Protein AF-A0A7V6MYG6-F1 (afdb_monomer)

Sequence (139 aa):
QRMVTEAEKFAEEDKKKQEKIEVKNKADSLVYQTEKMLSDLKDKIGKDDEEKIKKEVENVKAALESDDVEKIQKATDDLTKVFYDISSKLYQANAQANSDQQGFAGADSNTDQAGSTENKNDEKVVDADYKVVDDDDKN

Structure (mmCIF, N/CA/C/O backbone):
data_AF-A0A7V6MYG6-F1
#
_entry.id   AF-A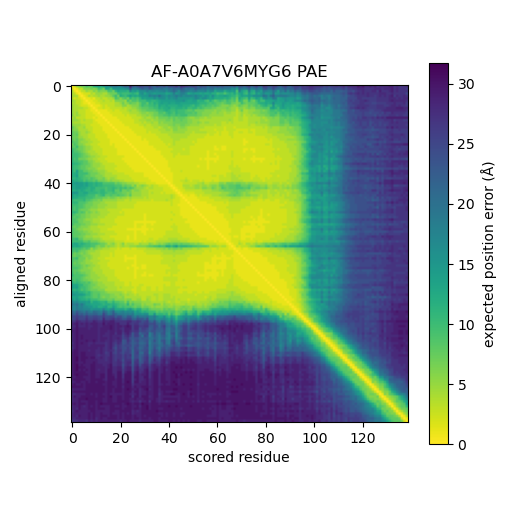0A7V6MYG6-F1
#
loop_
_atom_site.group_PDB
_atom_site.id
_atom_site.type_symbol
_atom_site.label_atom_id
_atom_site.label_alt_id
_atom_site.label_comp_id
_atom_site.label_asym_id
_atom_site.label_entity_id
_atom_site.label_seq_id
_atom_site.pdbx_PDB_ins_code
_atom_site.Cartn_x
_atom_site.Cartn_y
_atom_site.Cartn_z
_atom_site.occupancy
_atom_site.B_iso_or_equiv
_atom_site.auth_seq_id
_atom_site.auth_comp_id
_atom_site.auth_asym_id
_atom_site.auth_atom_id
_atom_site.pdbx_PDB_model_num
ATOM 1 N N . GLN A 1 1 ? -26.276 -4.483 34.103 1.00 65.31 1 GLN A N 1
ATOM 2 C CA . GLN A 1 1 ? -26.529 -4.824 32.685 1.00 65.31 1 GLN A CA 1
ATOM 3 C C . GLN A 1 1 ? -26.332 -3.621 31.765 1.00 65.31 1 GLN A C 1
ATOM 5 O O . GLN A 1 1 ? -25.454 -3.719 30.930 1.00 65.31 1 GLN A O 1
ATOM 10 N N . ARG A 1 2 ? -26.993 -2.464 31.963 1.00 70.19 2 ARG A N 1
ATOM 11 C CA . ARG A 1 2 ? -26.762 -1.259 31.122 1.00 70.19 2 ARG A CA 1
ATOM 12 C C . ARG A 1 2 ? -25.297 -0.788 31.046 1.00 70.19 2 ARG A C 1
ATOM 14 O O . ARG A 1 2 ? -24.791 -0.619 29.950 1.00 70.19 2 ARG A O 1
ATOM 21 N N . MET A 1 3 ? -24.599 -0.703 32.182 1.00 76.75 3 MET A N 1
ATOM 22 C CA . MET A 1 3 ? -23.172 -0.328 32.212 1.00 76.75 3 MET A CA 1
ATOM 23 C C . MET A 1 3 ? -22.243 -1.328 31.501 1.00 76.75 3 MET A C 1
ATOM 25 O O . MET A 1 3 ? -21.190 -0.935 31.020 1.00 76.75 3 MET A O 1
ATOM 29 N N . VAL A 1 4 ? -22.617 -2.613 31.431 1.00 78.94 4 VAL A N 1
ATOM 30 C CA . VAL A 1 4 ? -21.804 -3.647 30.761 1.00 78.94 4 VAL A CA 1
ATOM 31 C C . VAL A 1 4 ? -21.961 -3.523 29.247 1.00 78.94 4 VAL A C 1
ATOM 33 O O . VAL A 1 4 ? -20.968 -3.450 28.541 1.00 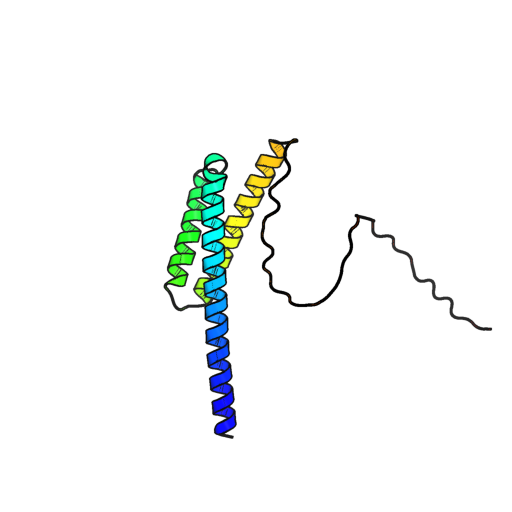78.94 4 VAL A O 1
ATOM 36 N N . THR A 1 5 ? -23.199 -3.376 28.766 1.00 79.56 5 THR A N 1
ATOM 37 C CA . THR A 1 5 ? -23.492 -3.170 27.339 1.00 79.56 5 THR A CA 1
ATOM 38 C C . THR A 1 5 ? -22.914 -1.856 26.806 1.00 79.56 5 THR A C 1
ATOM 40 O O . THR A 1 5 ? -22.446 -1.799 25.673 1.00 79.56 5 THR A O 1
ATOM 43 N N . GLU A 1 6 ? -22.921 -0.791 27.613 1.00 75.94 6 GLU A N 1
ATOM 44 C CA . GLU A 1 6 ? -22.259 0.467 27.254 1.00 75.94 6 GLU A CA 1
ATOM 45 C C . GLU A 1 6 ? -20.739 0.284 27.156 1.00 75.94 6 GLU A C 1
ATOM 47 O O . GLU A 1 6 ? -20.155 0.674 26.149 1.00 75.94 6 GLU A O 1
ATOM 52 N N . ALA A 1 7 ? -20.107 -0.370 28.139 1.00 79.62 7 ALA A N 1
ATOM 53 C CA . ALA A 1 7 ? -18.669 -0.642 28.114 1.00 79.62 7 ALA A CA 1
ATOM 54 C C . ALA A 1 7 ? -18.242 -1.503 26.908 1.00 79.62 7 ALA A C 1
ATOM 56 O O . ALA A 1 7 ? -17.241 -1.192 26.265 1.00 79.62 7 ALA A O 1
ATOM 57 N N . GLU A 1 8 ? -19.012 -2.539 26.563 1.00 82.62 8 GLU A N 1
ATOM 58 C CA . GLU A 1 8 ? -18.769 -3.386 25.385 1.00 82.62 8 GLU A CA 1
ATOM 59 C C . GLU A 1 8 ? -18.854 -2.587 24.078 1.00 82.62 8 GLU A C 1
ATOM 61 O O . GLU A 1 8 ? -17.991 -2.726 23.211 1.00 82.62 8 GLU A O 1
ATOM 66 N N . LYS A 1 9 ? -19.843 -1.693 23.955 1.00 85.12 9 LYS A N 1
ATOM 67 C CA . LYS A 1 9 ? -20.001 -0.836 22.774 1.00 85.12 9 LYS A CA 1
ATOM 68 C C . LYS A 1 9 ? -18.824 0.127 22.599 1.00 85.12 9 LYS A C 1
ATOM 70 O O . LYS A 1 9 ? -18.325 0.271 21.486 1.00 85.12 9 LYS A O 1
ATOM 75 N N . PHE A 1 10 ? -18.364 0.765 23.678 1.00 86.50 10 PHE A N 1
ATOM 76 C CA . PHE A 1 10 ? -17.191 1.645 23.618 1.00 86.50 10 PHE A CA 1
ATOM 77 C C . PHE A 1 10 ? -15.920 0.872 23.247 1.00 86.50 10 PHE A C 1
ATOM 79 O O . PHE A 1 10 ? -15.165 1.326 22.391 1.00 86.50 10 PHE A O 1
ATOM 86 N N . ALA A 1 11 ? -15.724 -0.323 23.814 1.00 89.12 11 ALA A N 1
ATOM 87 C CA . ALA A 1 11 ? -14.591 -1.178 23.467 1.00 89.12 11 ALA A CA 1
ATOM 88 C C . ALA A 1 11 ? -14.596 -1.579 21.979 1.00 89.12 11 ALA A C 1
ATOM 90 O O . ALA A 1 11 ? -13.548 -1.581 21.332 1.00 89.12 11 ALA A O 1
ATOM 91 N N . GLU A 1 12 ? -15.765 -1.889 21.412 1.00 88.62 12 GLU A N 1
ATOM 92 C CA . GLU A 1 12 ? -15.890 -2.231 19.992 1.00 88.62 12 GLU A CA 1
ATOM 93 C C . GLU A 1 12 ? -15.656 -1.018 19.074 1.00 88.62 12 GLU A C 1
ATOM 95 O O . GLU A 1 12 ? -14.986 -1.138 18.046 1.00 88.62 12 GLU A O 1
ATOM 100 N N . GLU A 1 13 ? -16.170 0.160 19.438 1.00 87.81 13 GLU A N 1
ATOM 101 C CA . GLU A 1 13 ? -15.932 1.401 18.693 1.00 87.81 13 GLU A CA 1
ATOM 102 C C . GLU A 1 13 ? -14.451 1.794 18.685 1.00 87.81 13 GLU A C 1
ATOM 104 O O . GLU A 1 13 ? -13.927 2.194 17.643 1.00 87.81 13 GLU A O 1
ATOM 109 N N . ASP A 1 14 ? -13.759 1.657 19.815 1.00 90.75 14 ASP A N 1
ATOM 110 C CA . ASP A 1 14 ? -12.337 1.984 19.907 1.00 90.75 14 ASP A CA 1
ATOM 111 C C . ASP A 1 14 ? -11.473 0.979 19.144 1.00 90.75 14 ASP A C 1
ATOM 113 O O . ASP A 1 14 ? -10.567 1.390 18.417 1.00 90.75 14 ASP A O 1
ATOM 117 N N . LYS A 1 15 ? -11.821 -0.314 19.184 1.00 89.06 15 LYS A N 1
ATOM 118 C CA . LYS A 1 15 ? -11.165 -1.332 18.354 1.00 89.06 15 LYS A CA 1
ATOM 119 C C . LYS A 1 15 ? -11.297 -1.018 16.860 1.00 89.06 15 LYS A C 1
ATOM 121 O O . LYS A 1 15 ? -10.309 -1.077 16.136 1.00 89.06 15 LYS A O 1
ATOM 126 N N . LYS A 1 16 ? -12.489 -0.618 16.402 1.00 88.88 16 LYS A N 1
ATOM 127 C CA . LYS A 1 16 ? -12.721 -0.230 14.997 1.00 88.88 16 LYS A CA 1
ATOM 128 C C . LYS A 1 16 ? -11.915 1.005 14.592 1.00 88.88 16 LYS A C 1
ATOM 130 O O . LYS A 1 16 ? -11.402 1.067 13.476 1.00 88.88 16 LYS A O 1
ATOM 135 N N . LYS A 1 17 ? -11.790 2.000 15.479 1.00 90.44 17 LYS A N 1
ATOM 136 C CA . LYS A 1 17 ? -10.945 3.181 15.224 1.00 90.44 17 LYS A CA 1
ATOM 137 C C . LYS A 1 17 ? -9.473 2.797 15.126 1.00 90.44 17 LYS A C 1
ATOM 139 O O . LYS A 1 17 ? -8.796 3.289 14.229 1.00 90.44 17 LYS A O 1
ATOM 144 N N . GLN A 1 18 ? -8.999 1.937 16.025 1.00 92.38 18 GLN A N 1
ATOM 145 C CA . GLN A 1 18 ? -7.624 1.452 16.014 1.00 92.38 18 GLN A CA 1
ATOM 146 C C . GLN A 1 18 ? -7.314 0.717 14.707 1.00 92.38 18 GLN A C 1
ATOM 148 O O . GLN A 1 18 ? -6.382 1.102 14.008 1.00 92.38 18 GLN A O 1
ATOM 153 N N . GLU A 1 19 ? -8.143 -0.257 14.329 1.00 91.19 19 GLU A N 1
ATOM 154 C CA . GLU A 1 19 ? -7.981 -1.028 13.091 1.00 91.19 19 GLU A CA 1
ATOM 155 C C . GLU A 1 19 ? -7.952 -0.118 11.857 1.00 91.19 19 GLU A C 1
ATOM 157 O O . GLU A 1 19 ? -7.078 -0.232 11.001 1.00 91.19 19 GLU A O 1
ATOM 162 N N . LYS A 1 20 ? -8.848 0.872 11.800 1.00 91.44 20 LYS A N 1
ATOM 163 C CA . LYS A 1 20 ? -8.854 1.867 10.724 1.00 91.44 20 LYS A CA 1
ATOM 164 C C . LYS A 1 20 ? -7.540 2.650 10.646 1.00 91.44 20 LYS A C 1
ATOM 166 O O . LYS A 1 20 ? -7.046 2.887 9.547 1.00 91.44 20 LYS A O 1
ATOM 171 N N . ILE A 1 21 ? -6.995 3.087 11.781 1.00 93.94 21 ILE A N 1
ATOM 172 C CA . ILE A 1 21 ? -5.730 3.834 11.824 1.00 93.94 21 ILE A CA 1
ATOM 173 C C . ILE A 1 21 ? -4.568 2.943 11.378 1.00 93.94 21 ILE A C 1
ATOM 175 O O . ILE A 1 21 ? -3.753 3.377 10.569 1.00 93.94 21 ILE A O 1
ATOM 179 N N . GLU A 1 22 ? -4.510 1.699 11.852 1.00 92.94 22 GLU A N 1
ATOM 180 C CA . GLU A 1 22 ? -3.478 0.732 11.463 1.00 92.94 22 GLU A CA 1
ATOM 181 C C . GLU A 1 22 ? -3.497 0.464 9.954 1.00 92.94 22 GLU A C 1
ATOM 183 O O . GLU A 1 22 ? -2.455 0.527 9.298 1.00 92.94 22 GLU A O 1
ATOM 188 N N . VAL A 1 23 ? -4.686 0.256 9.379 1.00 95.06 23 VAL A N 1
ATOM 189 C CA . VAL A 1 23 ? -4.857 0.047 7.935 1.00 95.06 23 VAL A CA 1
ATOM 190 C C . VAL A 1 23 ? -4.429 1.281 7.135 1.00 95.06 23 VAL A C 1
ATOM 192 O O . VAL A 1 23 ? -3.708 1.136 6.147 1.00 95.06 23 VAL A O 1
ATOM 195 N N . LYS A 1 24 ? -4.795 2.496 7.574 1.00 95.00 24 LYS A N 1
ATOM 196 C CA . LYS A 1 24 ? -4.351 3.743 6.924 1.00 95.00 24 LYS A CA 1
ATOM 197 C C . LYS A 1 24 ? -2.829 3.907 6.981 1.00 95.00 24 LYS A C 1
ATOM 199 O O . LYS A 1 24 ? -2.204 4.109 5.946 1.00 95.00 24 LYS A O 1
ATOM 204 N N . ASN A 1 25 ? -2.220 3.714 8.151 1.00 94.88 25 ASN A N 1
ATOM 205 C CA . ASN A 1 25 ? -0.770 3.837 8.327 1.00 94.88 25 ASN A CA 1
ATOM 206 C C . ASN A 1 25 ? 0.008 2.826 7.472 1.00 94.88 25 ASN A C 1
ATOM 208 O O . ASN A 1 25 ? 1.054 3.159 6.908 1.00 94.88 25 ASN A O 1
ATOM 212 N N . LYS A 1 26 ? -0.495 1.591 7.361 1.00 93.50 26 LYS A N 1
ATOM 213 C CA . LYS A 1 26 ? 0.106 0.555 6.513 1.00 93.50 26 LYS A CA 1
ATOM 214 C C . LYS A 1 26 ? 0.041 0.936 5.034 1.00 93.50 26 LYS A C 1
ATOM 216 O O . LYS A 1 26 ? 1.041 0.807 4.330 1.00 93.50 26 LYS A O 1
ATOM 221 N N . ALA A 1 27 ? -1.113 1.415 4.578 1.00 94.50 27 ALA A N 1
ATOM 222 C CA . ALA A 1 27 ? -1.315 1.871 3.208 1.00 94.50 27 ALA A CA 1
ATOM 223 C C . ALA A 1 27 ? -0.399 3.059 2.856 1.00 94.50 27 ALA A C 1
ATOM 225 O O . ALA A 1 27 ? 0.305 3.000 1.849 1.00 94.50 27 ALA A O 1
ATOM 226 N N . ASP A 1 28 ? -0.328 4.080 3.716 1.00 95.19 28 ASP A N 1
ATOM 227 C CA . ASP A 1 28 ? 0.572 5.231 3.546 1.00 95.19 28 ASP A CA 1
ATOM 228 C C . ASP A 1 28 ? 2.046 4.806 3.486 1.00 95.19 28 ASP A C 1
ATOM 230 O O . ASP A 1 28 ? 2.803 5.238 2.611 1.00 95.19 28 ASP A O 1
ATOM 234 N N . SER A 1 29 ? 2.455 3.908 4.386 1.00 95.31 29 SER A N 1
ATOM 235 C CA . SER A 1 29 ? 3.822 3.380 4.416 1.00 95.31 29 SER A CA 1
ATOM 236 C C . SER A 1 29 ? 4.172 2.644 3.120 1.00 95.31 29 SER A C 1
ATOM 238 O O . SER A 1 29 ? 5.257 2.845 2.570 1.00 95.31 29 SER A O 1
ATOM 240 N N . LEU A 1 30 ? 3.250 1.826 2.599 1.00 92.38 30 LEU A N 1
ATOM 241 C CA . LEU A 1 30 ? 3.447 1.102 1.344 1.00 92.38 30 LEU A CA 1
ATOM 242 C C . LEU A 1 30 ? 3.535 2.051 0.142 1.00 92.38 30 LEU A C 1
ATOM 244 O O . LEU A 1 30 ? 4.393 1.856 -0.723 1.00 92.38 30 LEU A O 1
ATOM 248 N N . VAL A 1 31 ? 2.689 3.084 0.093 1.00 95.56 31 VAL A N 1
ATOM 249 C CA . VAL A 1 31 ? 2.744 4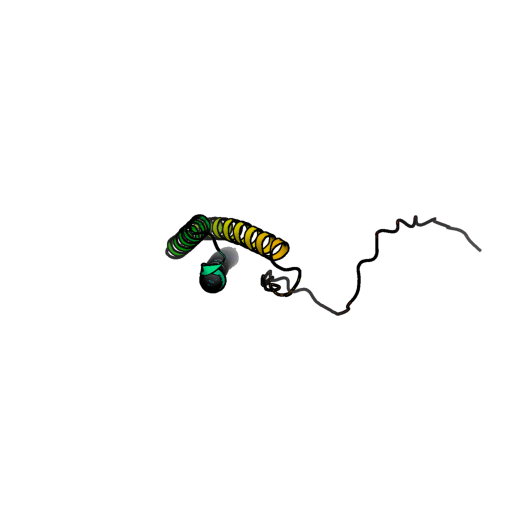.126 -0.944 1.00 95.56 31 VAL A CA 1
ATOM 250 C C . VAL A 1 31 ? 4.120 4.783 -0.956 1.00 95.56 31 VAL A C 1
ATOM 252 O O . VAL A 1 31 ? 4.776 4.795 -1.996 1.00 95.56 31 VAL A O 1
ATOM 255 N N . TYR A 1 32 ? 4.602 5.236 0.203 1.00 95.19 32 TYR A N 1
ATOM 256 C CA . TYR A 1 32 ? 5.912 5.877 0.316 1.00 95.19 32 TYR A CA 1
ATOM 257 C C . TYR A 1 32 ? 7.060 4.963 -0.140 1.00 95.19 32 TYR A C 1
ATOM 259 O O . TYR A 1 32 ? 7.909 5.371 -0.937 1.00 95.19 32 TYR A O 1
ATOM 267 N N . GLN A 1 33 ? 7.087 3.711 0.329 1.00 90.69 33 GLN A N 1
ATOM 268 C CA . GLN A 1 33 ? 8.115 2.741 -0.066 1.00 90.69 33 GLN A CA 1
ATOM 269 C C . GLN A 1 33 ? 8.102 2.484 -1.576 1.00 90.69 33 GLN A C 1
ATOM 271 O O . GLN A 1 33 ? 9.156 2.403 -2.211 1.00 90.69 33 GLN A O 1
ATOM 276 N N . THR A 1 34 ? 6.908 2.403 -2.160 1.00 90.25 34 THR A N 1
ATOM 277 C CA . THR A 1 34 ? 6.732 2.149 -3.588 1.00 90.25 34 THR A CA 1
ATOM 278 C C . THR A 1 34 ? 7.170 3.340 -4.440 1.00 90.25 34 THR A C 1
ATOM 280 O O . THR A 1 34 ? 7.887 3.160 -5.425 1.00 90.25 34 THR A O 1
ATOM 283 N N . GLU A 1 35 ? 6.804 4.564 -4.054 1.00 92.81 35 GLU A N 1
ATOM 284 C CA . GLU A 1 35 ? 7.255 5.788 -4.728 1.00 92.81 35 GLU A CA 1
ATOM 285 C C . GLU A 1 35 ? 8.777 5.940 -4.657 1.00 92.81 35 GLU A C 1
ATOM 287 O O . GLU A 1 35 ? 9.421 6.277 -5.654 1.00 92.81 35 GLU A O 1
ATOM 292 N N . LYS A 1 36 ? 9.369 5.619 -3.501 1.00 91.69 36 LYS A N 1
ATOM 293 C CA . LYS A 1 36 ? 10.821 5.604 -3.332 1.00 91.69 36 LYS A CA 1
ATOM 294 C C . LYS A 1 36 ? 11.481 4.582 -4.259 1.00 91.69 36 LYS A C 1
ATOM 296 O O . LYS A 1 36 ? 12.422 4.934 -4.964 1.00 91.69 36 LYS A O 1
ATOM 301 N N . MET A 1 37 ? 10.971 3.350 -4.311 1.00 88.06 37 MET A N 1
ATOM 302 C CA . MET A 1 37 ? 11.478 2.319 -5.224 1.00 88.06 37 MET A CA 1
ATOM 303 C C . MET A 1 37 ? 11.400 2.774 -6.687 1.00 88.06 37 MET A C 1
ATOM 305 O O . MET A 1 37 ? 12.372 2.614 -7.423 1.00 88.06 37 MET A O 1
ATOM 309 N N . LEU A 1 38 ? 10.273 3.358 -7.110 1.00 89.12 38 LEU A N 1
ATOM 310 C CA . LEU A 1 38 ? 10.121 3.890 -8.465 1.00 89.12 38 LEU A CA 1
ATOM 311 C C . LEU A 1 38 ? 11.153 4.975 -8.769 1.00 89.12 38 LEU A C 1
ATOM 313 O O . LEU A 1 38 ? 11.733 4.969 -9.849 1.00 89.12 38 LEU A O 1
ATOM 317 N N . SER A 1 39 ? 11.407 5.883 -7.826 1.00 89.94 39 SER A N 1
ATOM 318 C CA . SER A 1 39 ? 12.434 6.916 -7.983 1.00 89.94 39 SER A CA 1
ATOM 319 C C . SER A 1 39 ? 13.840 6.316 -8.097 1.00 89.94 39 SER A C 1
ATOM 321 O O . SER A 1 39 ? 14.608 6.722 -8.971 1.00 89.94 39 SER A O 1
ATOM 323 N N . ASP A 1 40 ? 14.166 5.344 -7.241 1.00 88.25 40 ASP A N 1
ATOM 324 C CA . ASP A 1 40 ? 15.489 4.713 -7.171 1.00 88.25 40 ASP A CA 1
ATOM 325 C C . ASP A 1 40 ? 15.769 3.816 -8.395 1.00 88.25 40 ASP A C 1
ATOM 327 O O . ASP A 1 40 ? 16.919 3.669 -8.814 1.00 88.25 40 ASP A O 1
ATOM 331 N N . LEU A 1 41 ? 14.727 3.223 -8.992 1.00 85.94 41 LEU A N 1
ATOM 332 C CA . LEU A 1 41 ? 14.833 2.227 -10.067 1.00 85.94 41 LEU A CA 1
ATOM 333 C C . LEU A 1 41 ? 14.206 2.678 -11.396 1.00 85.94 41 LEU A C 1
ATOM 335 O O . LEU A 1 41 ? 14.043 1.849 -12.291 1.00 85.94 41 LEU A O 1
ATOM 339 N N . LYS A 1 42 ? 13.905 3.972 -11.570 1.00 83.38 42 LYS A N 1
ATOM 340 C CA . LYS A 1 42 ? 13.253 4.528 -12.776 1.00 83.38 42 LYS A CA 1
ATOM 341 C C . LYS A 1 42 ? 13.950 4.175 -14.096 1.00 83.38 42 LYS A C 1
ATOM 343 O O . LYS A 1 42 ? 13.295 4.017 -15.115 1.00 83.38 42 LYS A O 1
ATOM 348 N N . ASP A 1 43 ? 15.276 4.030 -14.075 1.00 86.62 43 ASP A N 1
ATOM 349 C CA . ASP A 1 43 ? 16.074 3.715 -15.268 1.00 86.62 43 ASP A CA 1
ATOM 350 C C . ASP A 1 43 ? 16.163 2.197 -15.525 1.00 86.62 43 ASP A C 1
ATOM 352 O O . ASP A 1 43 ? 16.636 1.765 -16.575 1.00 86.62 43 ASP A O 1
ATOM 356 N N . LYS A 1 44 ? 15.730 1.377 -14.556 1.00 85.94 44 LYS A N 1
ATOM 357 C CA . LYS A 1 44 ? 15.733 -0.094 -14.610 1.00 85.94 44 LYS A CA 1
ATOM 358 C C . LYS A 1 44 ? 14.336 -0.693 -14.788 1.00 85.94 44 LYS A C 1
ATOM 360 O O . LYS A 1 44 ? 14.230 -1.864 -15.145 1.00 85.94 44 LYS A O 1
ATOM 365 N N . ILE A 1 45 ? 13.281 0.074 -14.521 1.00 86.69 45 ILE A N 1
ATOM 366 C CA . ILE A 1 45 ? 11.888 -0.341 -14.691 1.00 86.69 45 ILE A 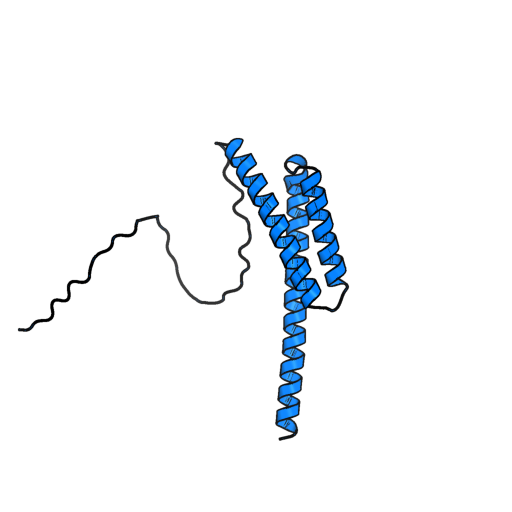CA 1
ATOM 367 C C . ILE A 1 45 ? 11.392 -0.003 -16.105 1.00 86.69 45 ILE A C 1
ATOM 369 O O . ILE A 1 45 ? 11.728 1.036 -16.671 1.00 86.69 45 ILE A O 1
ATOM 373 N N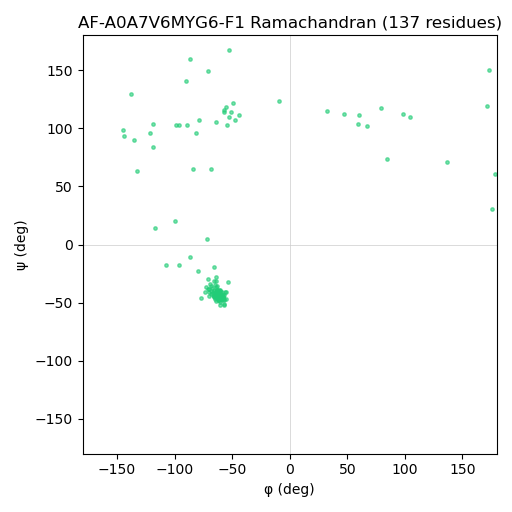 . GLY A 1 46 ? 10.598 -0.892 -16.703 1.00 88.50 46 GLY A N 1
ATOM 374 C CA . GLY A 1 46 ? 9.928 -0.602 -17.971 1.00 88.50 46 GLY A CA 1
ATOM 375 C C . GLY A 1 46 ? 8.805 0.423 -17.787 1.00 88.50 46 GLY A C 1
ATOM 376 O O . GLY A 1 46 ? 8.153 0.436 -16.746 1.00 88.50 46 GLY A O 1
ATOM 377 N N . LYS A 1 47 ? 8.532 1.244 -18.811 1.00 90.12 47 LYS A N 1
ATOM 378 C CA . LYS A 1 47 ? 7.462 2.263 -18.765 1.00 90.12 47 LYS A CA 1
ATOM 379 C C . LYS A 1 47 ? 6.091 1.675 -18.420 1.00 90.12 47 LYS A C 1
ATOM 381 O O . LYS A 1 47 ? 5.376 2.249 -17.610 1.00 90.12 47 LYS A O 1
ATOM 386 N N . ASP A 1 48 ? 5.761 0.514 -18.979 1.00 91.00 48 ASP A N 1
ATOM 387 C CA . ASP A 1 48 ? 4.481 -0.155 -18.720 1.00 91.00 48 ASP A CA 1
ATOM 388 C C . ASP A 1 48 ? 4.348 -0.578 -17.244 1.00 91.00 48 ASP A C 1
ATOM 390 O O . ASP A 1 48 ? 3.291 -0.415 -16.632 1.00 91.00 48 ASP A O 1
ATOM 394 N N . ASP A 1 49 ? 5.431 -1.091 -16.649 1.00 90.75 49 ASP A N 1
ATOM 395 C CA . ASP A 1 49 ? 5.477 -1.478 -15.234 1.00 90.75 49 ASP A CA 1
ATOM 396 C C . ASP A 1 49 ? 5.454 -0.232 -14.317 1.00 90.75 49 ASP A C 1
ATOM 398 O O . ASP A 1 49 ? 4.767 -0.228 -13.293 1.00 90.75 49 ASP A O 1
ATOM 402 N N . GLU A 1 50 ? 6.138 0.854 -14.703 1.00 91.38 50 GLU A N 1
ATOM 403 C CA . GLU A 1 50 ? 6.098 2.149 -14.008 1.00 91.38 50 GLU A CA 1
ATOM 404 C C . GLU A 1 50 ? 4.677 2.730 -13.972 1.00 91.38 50 GLU A C 1
ATOM 406 O O . GLU A 1 50 ? 4.186 3.118 -12.909 1.00 91.38 50 GLU A O 1
ATOM 411 N N . GLU A 1 51 ? 3.993 2.770 -15.117 1.00 93.81 51 GLU A N 1
ATOM 412 C CA . GLU A 1 51 ? 2.613 3.249 -15.220 1.00 93.81 51 GLU A CA 1
ATOM 413 C C . GLU A 1 51 ? 1.651 2.384 -14.399 1.00 93.81 51 GLU A C 1
ATOM 415 O O . GLU A 1 51 ? 0.774 2.914 -13.709 1.00 93.81 51 GLU A O 1
ATOM 420 N N . LYS A 1 52 ? 1.845 1.059 -14.412 1.00 93.00 52 LYS A N 1
ATOM 421 C CA . LYS A 1 52 ? 1.042 0.118 -13.624 1.00 93.00 52 LYS A CA 1
ATOM 422 C C . LYS A 1 52 ? 1.178 0.373 -12.122 1.00 93.00 52 LYS A C 1
ATOM 424 O O . LYS A 1 52 ? 0.158 0.429 -11.438 1.00 93.00 52 LYS A O 1
ATOM 429 N N . ILE A 1 53 ? 2.397 0.574 -11.609 1.00 93.44 53 ILE A N 1
ATOM 430 C CA . ILE A 1 53 ? 2.597 0.916 -10.190 1.00 93.44 53 ILE A CA 1
ATOM 431 C C . ILE A 1 53 ? 1.976 2.266 -9.865 1.00 93.44 53 ILE A C 1
ATOM 433 O O . ILE A 1 53 ? 1.248 2.367 -8.882 1.00 93.44 53 ILE A O 1
ATOM 437 N N . LYS A 1 54 ? 2.249 3.303 -10.668 1.00 94.69 54 LYS A N 1
ATOM 438 C CA . LYS A 1 54 ? 1.717 4.649 -10.407 1.00 94.69 54 LYS A CA 1
ATOM 439 C C . LYS A 1 54 ? 0.198 4.635 -10.312 1.00 94.69 54 LYS A C 1
ATOM 441 O O . LYS A 1 54 ? -0.358 5.254 -9.415 1.00 94.69 54 LYS A O 1
ATOM 446 N N . LYS A 1 55 ? -0.470 3.880 -11.184 1.00 96.44 55 LYS A N 1
ATOM 447 C CA . LYS A 1 55 ? -1.922 3.710 -11.127 1.00 96.44 55 LYS A CA 1
ATOM 448 C C . LYS A 1 55 ? -2.385 3.098 -9.801 1.00 96.44 55 LYS A C 1
ATOM 450 O O . LYS A 1 55 ? -3.331 3.607 -9.211 1.00 96.44 55 LYS A O 1
ATOM 455 N N . GLU A 1 56 ? -1.739 2.034 -9.325 1.00 96.19 56 GLU A N 1
ATOM 456 C CA . GLU A 1 56 ? -2.117 1.419 -8.045 1.00 96.19 56 GLU A CA 1
ATOM 457 C C . GLU A 1 56 ? -1.782 2.305 -6.838 1.00 96.19 56 GLU A C 1
ATOM 459 O O . GLU A 1 56 ? -2.554 2.352 -5.883 1.00 96.19 56 GLU A O 1
ATOM 464 N N . VAL A 1 57 ? -0.692 3.075 -6.894 1.00 96.44 57 VAL A N 1
ATOM 465 C CA . VAL A 1 57 ? -0.378 4.092 -5.878 1.00 96.44 57 VAL A CA 1
ATOM 466 C C . VAL A 1 57 ? -1.496 5.133 -5.788 1.00 96.44 57 VAL A C 1
ATOM 468 O O . VAL A 1 57 ? -1.973 5.429 -4.693 1.00 96.44 57 VAL A O 1
ATOM 471 N N . GLU A 1 58 ? -1.965 5.647 -6.925 1.00 96.69 58 GLU A N 1
ATOM 472 C CA . GLU A 1 58 ? -3.080 6.599 -6.955 1.00 96.69 58 GLU A CA 1
ATOM 473 C C . GLU A 1 58 ? -4.396 5.965 -6.472 1.00 96.69 58 GLU A C 1
ATOM 475 O O . GLU A 1 58 ? -5.164 6.615 -5.764 1.00 96.69 58 GLU A O 1
ATOM 480 N N . ASN A 1 59 ? -4.636 4.680 -6.760 1.00 96.00 59 ASN A N 1
ATOM 481 C CA . ASN A 1 59 ? -5.792 3.958 -6.219 1.00 96.00 59 ASN A CA 1
ATOM 482 C C . ASN A 1 59 ? -5.752 3.877 -4.684 1.00 96.00 59 ASN A C 1
ATOM 484 O O . ASN A 1 59 ? -6.783 4.070 -4.038 1.00 96.00 59 ASN A O 1
ATOM 488 N N . VAL A 1 60 ? -4.582 3.605 -4.093 1.00 96.19 60 VAL A N 1
ATOM 489 C CA . VAL A 1 60 ? -4.417 3.572 -2.631 1.00 96.19 60 VAL A CA 1
ATOM 490 C C . VAL A 1 60 ? -4.633 4.956 -2.029 1.00 96.19 60 VAL A C 1
ATOM 492 O O . VAL A 1 60 ? -5.385 5.077 -1.064 1.00 96.19 60 VAL A O 1
ATOM 495 N N . LYS A 1 61 ? -4.064 6.011 -2.626 1.00 95.62 61 LYS A N 1
ATOM 496 C CA . LYS A 1 61 ? -4.291 7.399 -2.186 1.00 95.62 61 LYS A CA 1
ATOM 497 C C . LYS A 1 61 ? -5.773 7.777 -2.228 1.00 95.62 61 LYS A C 1
ATOM 499 O O . LYS A 1 61 ? -6.301 8.276 -1.241 1.00 95.62 61 LYS A O 1
ATOM 504 N N . ALA A 1 62 ? -6.473 7.458 -3.315 1.00 95.56 62 ALA A N 1
ATOM 505 C CA . ALA A 1 62 ? -7.912 7.698 -3.420 1.00 95.56 62 ALA A CA 1
ATOM 506 C C . ALA A 1 62 ? -8.722 6.886 -2.388 1.00 95.56 62 ALA A C 1
ATOM 508 O O . ALA A 1 62 ? -9.721 7.365 -1.852 1.00 95.56 62 ALA A O 1
ATOM 509 N N . ALA A 1 63 ? -8.298 5.657 -2.071 1.00 95.00 63 ALA A N 1
ATOM 510 C CA . ALA A 1 63 ? -8.930 4.859 -1.023 1.00 95.00 63 ALA A CA 1
ATOM 511 C C . ALA A 1 63 ? -8.686 5.445 0.379 1.00 95.00 63 ALA A C 1
ATOM 513 O O . ALA A 1 63 ? -9.593 5.407 1.209 1.00 95.00 63 ALA A O 1
ATOM 514 N N . LEU A 1 64 ? -7.511 6.023 0.638 1.00 93.81 64 LEU A N 1
ATOM 515 C CA . LEU A 1 64 ? -7.159 6.685 1.901 1.00 93.81 64 LEU A CA 1
ATOM 516 C C . LEU A 1 64 ? -7.977 7.955 2.175 1.00 93.81 64 LEU A C 1
ATOM 518 O O . LEU A 1 64 ? -8.278 8.250 3.339 1.00 93.81 64 LEU A O 1
ATOM 522 N N . GLU A 1 65 ? -8.375 8.667 1.114 1.00 92.75 65 GLU A N 1
ATOM 523 C CA . GLU A 1 65 ? -9.335 9.779 1.181 1.00 92.75 65 GLU A CA 1
ATOM 524 C C . GLU A 1 65 ? -10.740 9.312 1.585 1.00 92.75 65 GLU A C 1
ATOM 526 O O . GLU A 1 65 ? -11.553 10.101 2.071 1.00 92.75 65 GLU A O 1
ATOM 531 N N . SER A 1 66 ? -11.029 8.018 1.428 1.00 88.75 66 SER A N 1
ATOM 532 C CA . SER A 1 66 ? -12.245 7.407 1.944 1.00 88.75 66 SER A CA 1
ATOM 533 C C . SER A 1 66 ? -12.077 6.947 3.399 1.00 88.75 66 SER A C 1
ATOM 535 O O . SER A 1 66 ? -10.980 6.727 3.915 1.00 88.75 66 SER A O 1
ATOM 537 N N . ASP A 1 67 ? -13.202 6.767 4.086 1.00 82.12 67 ASP A N 1
ATOM 538 C CA . ASP A 1 67 ? -13.246 6.183 5.430 1.00 82.12 67 ASP A CA 1
ATOM 539 C C . ASP A 1 67 ? -13.628 4.696 5.426 1.00 82.12 67 ASP A C 1
ATOM 541 O O . ASP A 1 67 ? -14.056 4.152 6.444 1.00 82.12 67 ASP A O 1
ATOM 545 N N . ASP A 1 68 ? -13.451 4.041 4.279 1.00 92.44 68 ASP A N 1
ATOM 546 C CA . ASP A 1 68 ? -13.810 2.651 4.032 1.00 92.44 68 ASP A CA 1
ATOM 547 C C . ASP A 1 68 ? -12.578 1.741 4.174 1.00 92.44 68 ASP A C 1
ATOM 549 O O . ASP A 1 68 ? -11.714 1.680 3.297 1.00 92.44 68 ASP A O 1
ATOM 553 N N . VAL A 1 69 ? -12.496 1.046 5.312 1.00 92.81 69 VAL A N 1
ATOM 554 C CA . VAL A 1 69 ? -11.370 0.165 5.662 1.00 92.81 69 VAL A CA 1
ATOM 555 C C . VAL A 1 69 ? -11.206 -0.963 4.644 1.00 92.81 69 VAL A C 1
ATOM 557 O O . VAL A 1 69 ? -10.082 -1.258 4.248 1.00 92.81 69 VAL A O 1
ATOM 560 N N . GLU A 1 70 ? -12.305 -1.542 4.153 1.00 93.50 70 GLU A N 1
ATOM 561 C CA . GLU A 1 70 ? -12.253 -2.629 3.170 1.00 93.50 70 GLU A CA 1
ATOM 562 C C . GLU A 1 70 ? -11.676 -2.146 1.836 1.00 93.50 70 GLU A C 1
ATOM 564 O O . GLU A 1 70 ? -10.865 -2.840 1.216 1.00 93.50 70 GLU A O 1
ATOM 569 N N . LYS A 1 71 ? -12.038 -0.929 1.404 1.00 95.31 71 LYS A N 1
ATOM 570 C CA . LYS A 1 71 ? -11.455 -0.327 0.196 1.00 95.31 71 LYS A CA 1
ATOM 571 C C . LYS A 1 71 ? -9.964 -0.064 0.347 1.00 95.31 71 LYS A C 1
ATOM 573 O O . LYS A 1 71 ? -9.217 -0.366 -0.583 1.00 95.31 71 LYS A O 1
ATOM 578 N N . ILE A 1 72 ? -9.533 0.473 1.490 1.00 95.56 72 ILE A N 1
ATOM 579 C CA . ILE A 1 72 ? -8.110 0.735 1.751 1.00 95.56 72 ILE A CA 1
ATOM 580 C C . ILE A 1 72 ? -7.335 -0.582 1.759 1.00 95.56 72 ILE A C 1
ATOM 582 O O . ILE A 1 72 ? -6.306 -0.685 1.093 1.00 95.56 72 ILE A O 1
ATOM 586 N N . GLN A 1 73 ? -7.857 -1.609 2.435 1.00 94.94 73 GLN A N 1
ATOM 587 C CA . GLN A 1 73 ? -7.257 -2.940 2.482 1.00 94.94 73 GLN A CA 1
ATOM 588 C C . GLN A 1 73 ? -7.088 -3.518 1.074 1.00 94.94 73 GLN A C 1
ATOM 590 O O . GLN A 1 73 ? -5.984 -3.883 0.677 1.00 94.94 73 GLN A O 1
ATOM 595 N N . LYS A 1 74 ? -8.165 -3.519 0.279 1.00 96.50 74 LYS A N 1
ATOM 596 C CA . LYS A 1 74 ? -8.143 -4.061 -1.080 1.00 96.50 74 LYS A CA 1
ATOM 597 C C . LYS A 1 74 ? -7.156 -3.314 -1.980 1.00 96.50 74 LYS A C 1
ATOM 599 O O . LYS A 1 74 ? -6.400 -3.954 -2.706 1.00 96.50 74 LYS A O 1
ATOM 604 N N . ALA A 1 75 ? -7.157 -1.981 -1.941 1.00 96.25 75 ALA A N 1
ATOM 605 C CA . ALA A 1 75 ? -6.222 -1.178 -2.727 1.00 96.25 75 ALA A CA 1
ATOM 606 C C . ALA A 1 75 ? -4.767 -1.443 -2.305 1.00 96.25 75 ALA A C 1
ATOM 608 O O . ALA A 1 75 ? -3.891 -1.589 -3.154 1.00 96.25 75 ALA A O 1
ATOM 609 N N . THR A 1 76 ? -4.520 -1.572 -0.998 1.00 95.25 76 THR A N 1
ATOM 610 C CA . THR A 1 76 ? -3.197 -1.898 -0.442 1.00 95.25 76 THR A CA 1
ATOM 611 C C . THR A 1 76 ? -2.723 -3.272 -0.911 1.00 95.25 76 THR A C 1
ATOM 613 O O . THR A 1 76 ? -1.572 -3.420 -1.324 1.00 95.25 76 THR A O 1
ATOM 616 N N . ASP A 1 77 ? -3.600 -4.277 -0.907 1.00 95.81 77 ASP A N 1
ATOM 617 C CA . ASP A 1 77 ? -3.284 -5.627 -1.382 1.00 95.81 77 ASP A CA 1
ATOM 618 C C . ASP A 1 77 ? -2.993 -5.652 -2.888 1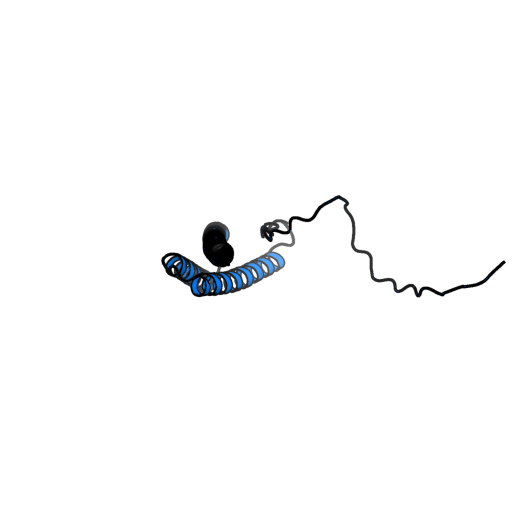.00 95.81 77 ASP A C 1
ATOM 620 O O . ASP A 1 77 ? -2.092 -6.360 -3.343 1.00 95.81 77 ASP A O 1
ATOM 624 N N . ASP A 1 78 ? -3.741 -4.880 -3.677 1.00 96.00 78 ASP A N 1
ATOM 625 C CA . ASP A 1 78 ? -3.535 -4.777 -5.121 1.00 96.00 78 ASP A CA 1
ATOM 626 C C . ASP A 1 78 ? -2.205 -4.068 -5.444 1.00 96.00 78 ASP A C 1
ATOM 628 O O . ASP A 1 78 ? -1.420 -4.594 -6.242 1.00 96.00 78 ASP A O 1
ATOM 632 N N . LEU A 1 79 ? -1.869 -2.978 -4.739 1.00 95.19 79 LEU A N 1
ATOM 633 C CA . LEU A 1 79 ? -0.549 -2.339 -4.817 1.00 95.19 79 LEU A CA 1
ATOM 634 C C . LEU A 1 79 ? 0.573 -3.310 -4.424 1.00 95.19 79 LEU A C 1
ATOM 636 O O . LEU A 1 79 ? 1.570 -3.423 -5.135 1.00 95.19 79 LEU A O 1
ATOM 640 N N . THR A 1 80 ? 0.388 -4.060 -3.336 1.00 94.06 80 THR A N 1
ATOM 641 C CA . THR A 1 80 ? 1.365 -5.040 -2.838 1.00 94.06 80 THR A CA 1
ATOM 642 C C . THR A 1 80 ? 1.689 -6.100 -3.894 1.00 94.06 80 THR A C 1
ATOM 644 O O . THR A 1 80 ? 2.857 -6.399 -4.144 1.00 94.06 80 THR A O 1
ATOM 647 N N . LYS A 1 81 ? 0.673 -6.647 -4.575 1.00 94.81 81 LYS A N 1
ATOM 648 C CA . LYS A 1 81 ? 0.872 -7.639 -5.649 1.00 94.81 81 LYS A CA 1
ATOM 649 C C . LYS A 1 81 ? 1.687 -7.069 -6.807 1.00 94.81 81 LYS A C 1
ATOM 651 O O . LYS A 1 81 ? 2.587 -7.741 -7.308 1.00 94.81 81 LYS A O 1
ATOM 656 N N . VAL A 1 82 ? 1.373 -5.847 -7.241 1.00 92.56 82 VAL A N 1
ATOM 657 C CA . VAL A 1 82 ? 2.081 -5.194 -8.352 1.00 92.56 82 VAL A CA 1
ATOM 658 C C . VAL A 1 82 ? 3.521 -4.859 -7.960 1.00 92.56 82 VAL A C 1
ATOM 660 O O . VAL A 1 82 ? 4.439 -5.114 -8.739 1.00 92.56 82 VAL A O 1
ATOM 663 N N . PHE A 1 83 ? 3.728 -4.368 -6.738 1.00 88.88 83 PHE A N 1
ATOM 664 C CA . PHE A 1 83 ? 5.050 -4.106 -6.181 1.00 88.88 83 PHE A CA 1
ATOM 665 C C . PHE A 1 83 ? 5.928 -5.367 -6.170 1.00 88.88 83 PHE A C 1
ATOM 667 O O . PHE A 1 83 ? 7.067 -5.321 -6.638 1.00 88.88 83 PHE A O 1
ATOM 674 N N . TYR A 1 84 ? 5.404 -6.508 -5.705 1.00 89.75 84 TYR A N 1
ATOM 675 C CA . TYR A 1 84 ? 6.151 -7.771 -5.694 1.00 89.75 84 TYR A CA 1
ATOM 676 C C . TYR A 1 84 ? 6.422 -8.331 -7.096 1.00 89.75 84 TYR A C 1
ATOM 678 O O . TYR A 1 84 ? 7.530 -8.809 -7.339 1.00 89.75 84 TYR A O 1
ATOM 686 N N . ASP A 1 85 ? 5.459 -8.257 -8.022 1.00 90.06 85 ASP A N 1
ATOM 687 C CA . ASP A 1 85 ? 5.645 -8.687 -9.419 1.00 90.06 85 ASP A CA 1
ATOM 688 C C . ASP A 1 85 ? 6.823 -7.943 -10.066 1.00 90.06 85 ASP A C 1
ATOM 690 O O . ASP A 1 85 ? 7.735 -8.547 -10.633 1.00 90.06 85 ASP A O 1
ATOM 694 N N . ILE A 1 86 ? 6.859 -6.623 -9.897 1.00 86.94 86 ILE A N 1
ATOM 695 C CA . ILE A 1 86 ? 7.898 -5.772 -10.482 1.00 86.94 86 ILE A CA 1
ATOM 696 C C . ILE A 1 86 ? 9.231 -5.924 -9.758 1.00 86.94 86 ILE A C 1
ATOM 698 O O . ILE A 1 86 ? 10.268 -6.040 -10.410 1.00 86.94 86 ILE A O 1
ATOM 702 N N . SER A 1 87 ? 9.221 -6.016 -8.428 1.00 83.75 87 SER A N 1
ATOM 703 C CA . SER A 1 87 ? 10.431 -6.307 -7.650 1.00 83.75 87 SER A CA 1
ATOM 704 C C . SER A 1 87 ? 11.057 -7.642 -8.065 1.00 83.75 87 SER A C 1
ATOM 706 O O . SER A 1 87 ? 12.273 -7.731 -8.230 1.00 83.75 87 SER A O 1
ATOM 708 N N . SER A 1 88 ? 10.236 -8.670 -8.309 1.00 86.94 88 SER A N 1
ATOM 709 C CA . SER A 1 88 ? 10.700 -9.977 -8.786 1.00 86.94 88 SER A CA 1
ATOM 710 C C . SER A 1 88 ? 11.298 -9.891 -10.190 1.00 86.94 88 SER A C 1
ATOM 712 O O . SER A 1 88 ? 12.399 -10.397 -10.416 1.00 86.94 88 SER A O 1
ATOM 714 N N . LYS A 1 89 ? 10.644 -9.183 -11.121 1.00 85.38 89 LYS A N 1
ATOM 715 C CA . LYS A 1 89 ? 11.186 -8.922 -12.467 1.00 85.38 89 LYS A CA 1
ATOM 716 C C . LYS A 1 89 ? 12.529 -8.193 -12.411 1.00 85.38 89 LYS A C 1
ATOM 718 O O . LYS A 1 89 ? 13.460 -8.575 -13.114 1.00 85.38 89 LYS A O 1
ATOM 723 N N . LEU A 1 90 ? 12.659 -7.184 -11.551 1.00 81.44 90 LEU A N 1
ATOM 724 C CA . LEU A 1 90 ? 13.899 -6.423 -11.367 1.00 81.44 90 LEU A CA 1
ATOM 725 C C . LEU A 1 90 ? 15.015 -7.271 -10.746 1.00 81.44 90 LEU A C 1
ATOM 727 O O . LEU A 1 90 ? 16.178 -7.131 -11.136 1.00 81.44 90 LEU A O 1
ATOM 731 N N . TYR A 1 91 ? 14.677 -8.160 -9.810 1.00 80.56 91 TYR A N 1
ATOM 732 C CA . TYR A 1 91 ? 15.631 -9.108 -9.237 1.00 80.56 91 TYR A CA 1
ATOM 733 C C . TYR A 1 91 ? 16.111 -10.115 -10.288 1.00 80.56 91 TYR A C 1
ATOM 735 O O . TYR A 1 91 ? 17.312 -10.329 -10.421 1.00 80.56 91 TYR A O 1
ATOM 743 N N . GLN A 1 92 ? 15.202 -10.668 -11.098 1.00 80.44 92 GLN A N 1
ATOM 744 C CA . GLN A 1 92 ? 15.540 -11.581 -12.197 1.00 80.44 92 GLN A CA 1
ATOM 745 C C . GLN A 1 92 ? 16.389 -10.890 -13.275 1.00 80.44 92 GLN A C 1
ATOM 747 O O . GLN A 1 92 ? 17.398 -11.442 -13.715 1.00 80.44 92 GLN A O 1
ATOM 752 N N . ALA A 1 93 ? 16.044 -9.652 -13.642 1.00 74.44 93 ALA A N 1
ATOM 753 C CA . ALA A 1 93 ? 16.812 -8.854 -14.592 1.00 74.44 93 ALA A CA 1
ATOM 754 C C . ALA A 1 93 ? 18.226 -8.533 -14.072 1.00 74.44 93 ALA A C 1
ATOM 756 O O . ALA A 1 93 ? 19.184 -8.602 -14.840 1.00 74.44 93 ALA A O 1
ATOM 757 N N . ASN A 1 94 ? 18.390 -8.240 -12.773 1.00 65.69 94 ASN A N 1
ATOM 758 C CA . ASN A 1 94 ? 19.720 -8.060 -12.178 1.00 65.69 94 ASN A CA 1
ATOM 759 C C . ASN A 1 94 ? 20.482 -9.384 -12.029 1.00 65.69 94 ASN A C 1
ATOM 761 O O . ASN A 1 94 ? 21.683 -9.390 -12.263 1.00 65.69 94 ASN A O 1
ATOM 765 N N . ALA A 1 95 ? 19.821 -10.499 -11.705 1.00 60.84 95 ALA A N 1
ATOM 766 C CA . ALA A 1 95 ? 20.469 -11.809 -11.608 1.00 60.84 95 ALA A CA 1
ATOM 767 C C . ALA A 1 95 ? 21.031 -12.285 -12.960 1.00 60.84 95 ALA A C 1
ATOM 769 O O . ALA A 1 95 ? 22.069 -12.940 -13.000 1.00 60.84 95 ALA A O 1
ATOM 770 N N . GLN A 1 96 ? 20.391 -11.914 -14.075 1.00 55.38 96 GLN A N 1
ATOM 771 C CA . GLN A 1 96 ? 20.937 -12.134 -15.420 1.00 55.38 96 GLN A CA 1
ATOM 772 C C . GLN A 1 96 ? 22.001 -11.109 -15.836 1.00 55.38 96 GLN A C 1
ATOM 774 O O . GLN A 1 96 ? 22.804 -11.411 -16.717 1.00 55.38 96 GLN A O 1
ATOM 779 N N . ALA A 1 97 ? 22.017 -9.916 -15.233 1.00 52.19 97 ALA A N 1
ATOM 780 C CA . ALA A 1 97 ? 22.939 -8.838 -15.589 1.00 52.19 97 ALA A CA 1
ATOM 781 C C . ALA A 1 97 ? 24.203 -8.769 -14.711 1.00 52.19 97 ALA A C 1
ATOM 783 O O . ALA A 1 97 ? 25.168 -8.131 -15.117 1.00 52.19 97 ALA A O 1
ATOM 784 N N . ASN A 1 98 ? 24.218 -9.401 -13.531 1.00 41.47 98 ASN A N 1
ATOM 785 C CA . ASN A 1 98 ? 25.267 -9.218 -12.530 1.00 41.47 98 ASN A CA 1
ATOM 786 C C . ASN A 1 98 ? 25.579 -10.508 -11.753 1.00 41.47 98 ASN A C 1
ATOM 788 O O . ASN A 1 98 ? 24.946 -10.837 -10.753 1.00 41.47 98 ASN A O 1
ATOM 792 N N . SER A 1 99 ? 26.649 -11.186 -12.181 1.00 43.78 99 SER A N 1
ATOM 793 C CA . SER A 1 99 ? 27.486 -12.041 -11.323 1.00 43.78 99 SER A CA 1
ATOM 794 C C . SER A 1 99 ? 28.357 -11.223 -10.350 1.00 43.78 99 SER A C 1
ATOM 796 O O . SER A 1 99 ? 29.143 -11.805 -9.613 1.00 43.78 99 SER A O 1
ATOM 798 N N . ASP A 1 100 ? 28.198 -9.895 -10.312 1.00 39.75 100 ASP A N 1
ATOM 799 C CA . ASP A 1 100 ? 28.931 -8.966 -9.455 1.00 39.75 100 ASP A CA 1
ATOM 800 C C . ASP A 1 100 ? 27.966 -7.907 -8.887 1.00 39.75 100 ASP A C 1
ATOM 802 O O . ASP A 1 100 ? 27.234 -7.268 -9.628 1.00 39.75 100 ASP A O 1
ATOM 806 N N . GLN A 1 101 ? 27.984 -7.696 -7.567 1.00 36.50 101 GLN A N 1
ATOM 807 C CA . GLN A 1 101 ? 27.135 -6.779 -6.772 1.00 36.50 101 GLN A CA 1
ATOM 808 C C . GLN A 1 101 ? 25.750 -7.279 -6.323 1.00 36.50 101 GLN A C 1
ATOM 810 O O . GLN A 1 101 ? 24.684 -6.806 -6.709 1.00 36.50 101 GLN A O 1
ATOM 815 N N . GLN A 1 102 ? 25.822 -8.176 -5.344 1.00 44.66 102 GLN A N 1
ATOM 816 C CA . GLN A 1 102 ? 25.147 -8.096 -4.044 1.00 44.66 102 GLN A CA 1
ATOM 817 C C . GLN A 1 102 ? 24.458 -6.746 -3.718 1.00 44.66 102 GLN A C 1
ATOM 819 O O . GLN A 1 102 ? 25.121 -5.714 -3.627 1.00 44.66 102 GLN A O 1
ATOM 824 N N . GLY A 1 103 ? 23.148 -6.790 -3.421 1.00 45.56 103 GLY A N 1
ATOM 825 C CA . GLY A 1 103 ? 22.495 -5.786 -2.568 1.00 45.56 103 GLY A CA 1
ATOM 826 C C . GLY A 1 103 ? 21.132 -5.249 -3.018 1.00 45.56 103 GLY A C 1
ATOM 827 O O . GLY A 1 103 ? 21.015 -4.070 -3.326 1.00 45.56 103 GLY A O 1
ATOM 828 N N . PHE A 1 104 ? 20.078 -6.064 -2.937 1.00 39.56 104 PHE A N 1
ATOM 829 C CA . PHE A 1 104 ? 18.744 -5.556 -2.579 1.00 39.56 104 PHE A CA 1
ATOM 830 C C . PHE A 1 104 ? 18.142 -6.471 -1.507 1.00 39.56 104 PHE A C 1
ATOM 832 O O . PHE A 1 104 ? 17.175 -7.194 -1.723 1.00 39.56 104 PHE A O 1
ATOM 839 N N . ALA A 1 105 ? 18.803 -6.502 -0.349 1.00 50.09 105 ALA A N 1
ATOM 840 C CA . ALA A 1 105 ? 18.190 -6.934 0.897 1.00 50.09 105 ALA A CA 1
ATOM 841 C C . ALA A 1 105 ? 17.580 -5.678 1.525 1.00 50.09 105 ALA A C 1
ATOM 843 O O . ALA A 1 105 ? 18.301 -4.809 2.010 1.00 50.09 105 ALA A O 1
ATOM 844 N N . GLY A 1 106 ? 16.265 -5.544 1.413 1.00 45.47 106 GLY A N 1
ATOM 845 C CA . GLY A 1 106 ? 15.552 -4.367 1.900 1.00 45.47 106 GLY A CA 1
ATOM 846 C C . GLY A 1 106 ? 14.067 -4.376 1.568 1.00 45.47 106 GLY A C 1
ATOM 847 O O . GLY A 1 106 ? 13.491 -3.314 1.370 1.00 45.47 106 GLY A O 1
ATOM 848 N N . ALA A 1 107 ? 13.450 -5.557 1.475 1.00 37.47 107 ALA A N 1
ATOM 849 C CA . ALA A 1 107 ? 12.030 -5.665 1.770 1.00 37.47 107 ALA A CA 1
ATOM 850 C C . ALA A 1 107 ? 11.956 -5.755 3.293 1.00 37.47 107 ALA A C 1
ATOM 852 O O . ALA A 1 107 ? 12.238 -6.800 3.876 1.00 37.47 107 ALA A O 1
ATOM 853 N N . ASP A 1 108 ? 11.730 -4.599 3.907 1.00 35.06 108 ASP A N 1
ATOM 854 C CA . ASP A 1 108 ? 11.445 -4.453 5.322 1.00 35.06 108 ASP A CA 1
ATOM 855 C C . ASP A 1 108 ? 10.249 -5.351 5.658 1.00 35.06 108 ASP A C 1
ATOM 857 O O . ASP A 1 108 ? 9.100 -5.079 5.303 1.00 35.06 108 ASP A O 1
ATOM 861 N N . SER A 1 109 ? 10.562 -6.489 6.270 1.00 43.97 109 SER A N 1
ATOM 862 C CA . SER A 1 109 ? 9.617 -7.379 6.919 1.00 43.97 109 SER A CA 1
ATOM 863 C C . SER A 1 109 ? 9.063 -6.695 8.169 1.00 43.97 109 SER A C 1
ATOM 865 O O . SER A 1 109 ? 9.272 -7.186 9.274 1.00 43.97 109 SER A O 1
ATOM 867 N N . ASN A 1 110 ? 8.319 -5.599 8.019 1.00 37.69 110 ASN A N 1
ATOM 868 C CA . ASN A 1 110 ? 7.502 -5.070 9.105 1.00 37.69 110 ASN A CA 1
ATOM 869 C C . ASN A 1 110 ? 6.156 -5.809 9.118 1.00 37.69 110 ASN A C 1
ATOM 871 O O . ASN A 1 110 ? 5.093 -5.272 8.814 1.00 37.69 110 ASN A O 1
ATOM 875 N N . THR A 1 111 ? 6.238 -7.110 9.400 1.00 35.84 111 THR A N 1
ATOM 876 C CA . THR A 1 111 ? 5.140 -7.865 10.001 1.00 35.84 111 THR A CA 1
ATOM 877 C C . THR A 1 111 ? 5.435 -7.883 11.490 1.00 35.84 111 THR A C 1
ATOM 879 O O . THR A 1 111 ? 6.323 -8.606 11.938 1.00 35.84 111 THR A O 1
ATOM 882 N N . ASP A 1 112 ? 4.724 -7.046 12.242 1.00 39.16 112 ASP A N 1
ATOM 883 C CA . ASP A 1 112 ? 4.702 -7.092 13.697 1.00 39.16 112 ASP A CA 1
ATOM 884 C C . ASP A 1 112 ? 4.364 -8.510 14.167 1.00 39.16 112 ASP A C 1
ATOM 886 O O . ASP A 1 112 ? 3.228 -8.974 14.063 1.00 39.16 112 ASP A O 1
ATOM 890 N N . GLN A 1 113 ? 5.352 -9.192 14.738 1.00 37.75 113 GLN A N 1
ATOM 891 C CA . GLN A 1 113 ? 5.102 -10.253 15.698 1.00 37.75 113 GLN A CA 1
ATOM 892 C C . GLN A 1 113 ? 6.068 -10.079 16.868 1.00 37.75 113 GLN A C 1
ATOM 894 O O . GLN A 1 113 ? 7.182 -10.600 16.895 1.00 37.75 113 GLN A O 1
ATOM 899 N N . ALA A 1 114 ? 5.613 -9.311 17.857 1.00 38.81 114 ALA A N 1
ATOM 900 C CA . ALA A 1 114 ? 6.169 -9.327 19.197 1.00 38.81 114 ALA A CA 1
ATOM 901 C C . ALA A 1 114 ? 6.083 -10.758 19.756 1.00 38.81 114 ALA A C 1
ATOM 903 O O . ALA A 1 114 ? 4.995 -11.295 19.964 1.00 38.81 114 ALA A O 1
ATOM 904 N N . GLY A 1 115 ? 7.244 -11.373 19.979 1.00 33.66 115 GLY A N 1
ATOM 905 C CA . GLY A 1 115 ? 7.350 -12.731 20.503 1.00 33.66 115 GLY A CA 1
ATOM 906 C C . GLY A 1 115 ? 8.792 -13.215 20.634 1.00 33.66 115 GLY A C 1
ATOM 907 O O . GLY A 1 115 ? 9.167 -14.180 19.992 1.00 33.66 115 GLY A O 1
ATOM 908 N N . SER A 1 116 ? 9.576 -12.514 21.455 1.00 38.28 116 SE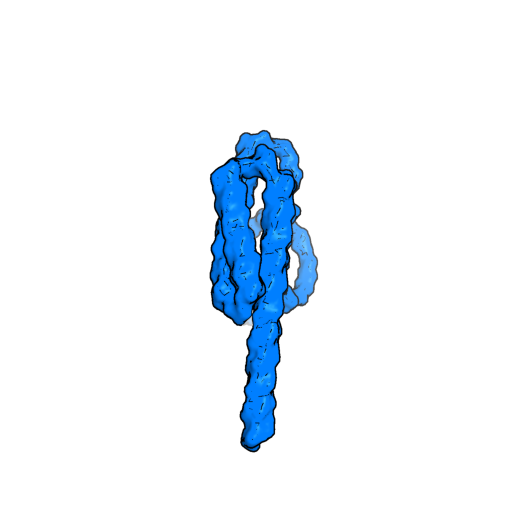R A N 1
ATOM 909 C CA . SER A 1 116 ? 10.628 -13.059 22.330 1.00 38.28 116 SER A CA 1
ATOM 910 C C . SER A 1 116 ? 11.658 -14.082 21.791 1.00 38.28 116 SER A C 1
ATOM 912 O O . SER A 1 116 ? 11.391 -15.273 21.699 1.00 38.28 116 SER A O 1
ATOM 914 N N . THR A 1 117 ? 12.907 -13.590 21.728 1.00 33.59 117 THR A N 1
ATOM 915 C CA . THR A 1 117 ? 14.121 -14.211 22.317 1.00 33.59 117 THR A CA 1
ATOM 916 C C . THR A 1 117 ? 15.052 -15.047 21.413 1.00 33.59 117 THR A C 1
ATOM 918 O O . THR A 1 117 ? 14.763 -16.168 21.023 1.00 33.59 117 THR A O 1
ATOM 921 N N . GLU A 1 118 ? 16.245 -14.460 21.223 1.00 36.06 118 GLU A N 1
ATOM 922 C CA . GLU A 1 118 ? 17.598 -15.044 21.109 1.00 36.06 118 GLU A CA 1
ATOM 923 C C . GLU A 1 118 ? 18.014 -15.928 19.910 1.00 36.06 118 GLU A C 1
ATOM 925 O O . GLU A 1 118 ? 17.869 -17.141 19.898 1.00 36.06 118 GLU A O 1
ATOM 930 N N . ASN A 1 119 ? 18.762 -15.286 19.000 1.00 38.00 119 ASN A N 1
ATOM 931 C CA . ASN A 1 119 ? 20.195 -15.533 18.755 1.00 38.00 119 ASN A CA 1
ATOM 932 C C . ASN A 1 119 ? 20.632 -16.958 18.329 1.00 38.00 119 ASN A C 1
ATOM 934 O O . ASN A 1 119 ? 20.873 -17.808 19.183 1.00 38.00 119 ASN A O 1
ATOM 938 N N . LYS A 1 120 ? 20.932 -17.153 17.033 1.00 37.72 120 LYS A N 1
ATOM 939 C CA . LYS A 1 120 ? 22.277 -17.515 16.520 1.00 37.72 120 LYS A CA 1
ATOM 940 C C . LYS A 1 120 ? 22.266 -17.830 15.021 1.00 37.72 120 LYS A C 1
ATOM 942 O O . LYS A 1 120 ? 21.275 -18.282 14.463 1.00 37.72 120 LYS A O 1
ATOM 947 N N . ASN A 1 121 ? 23.418 -17.542 14.427 1.00 41.16 121 ASN A N 1
ATOM 948 C CA . ASN A 1 121 ? 23.837 -17.865 13.073 1.00 41.16 121 ASN A CA 1
ATOM 949 C C . ASN A 1 121 ? 23.694 -19.353 12.713 1.00 41.16 121 ASN A C 1
ATOM 951 O O . ASN A 1 121 ? 23.632 -20.213 13.588 1.00 41.16 121 ASN A O 1
ATOM 955 N N . ASP A 1 122 ? 23.822 -19.564 11.404 1.00 38.62 122 ASP A N 1
ATOM 956 C CA . ASP A 1 122 ? 24.325 -20.753 10.715 1.00 38.62 122 ASP A CA 1
ATOM 957 C C . ASP A 1 122 ? 23.295 -21.668 10.033 1.00 38.62 122 ASP A C 1
ATOM 959 O O . ASP A 1 122 ? 22.526 -22.404 10.637 1.00 38.62 122 ASP A O 1
ATOM 963 N N . GLU A 1 123 ? 23.387 -21.603 8.701 1.00 40.88 123 GLU A N 1
ATOM 964 C CA . GLU A 1 123 ? 23.755 -22.745 7.863 1.00 40.88 123 GLU A CA 1
ATOM 965 C C . GLU A 1 123 ? 22.666 -23.790 7.558 1.00 40.88 123 GLU A C 1
ATOM 967 O O . GLU A 1 123 ? 22.140 -24.509 8.401 1.00 40.88 123 GLU A O 1
ATOM 972 N N . LYS A 1 124 ? 22.370 -23.904 6.256 1.00 47.50 124 LYS A N 1
ATOM 973 C CA . LYS A 1 124 ? 21.639 -25.022 5.654 1.00 47.50 124 LYS A CA 1
ATOM 974 C C . LYS A 1 124 ? 22.272 -26.354 6.070 1.00 47.50 124 LYS A C 1
ATOM 976 O O . LYS A 1 124 ? 23.324 -26.681 5.528 1.00 47.50 124 LYS A O 1
ATOM 981 N N . VAL A 1 125 ? 21.571 -27.185 6.839 1.00 48.72 125 VAL A N 1
ATOM 982 C CA . VAL A 1 12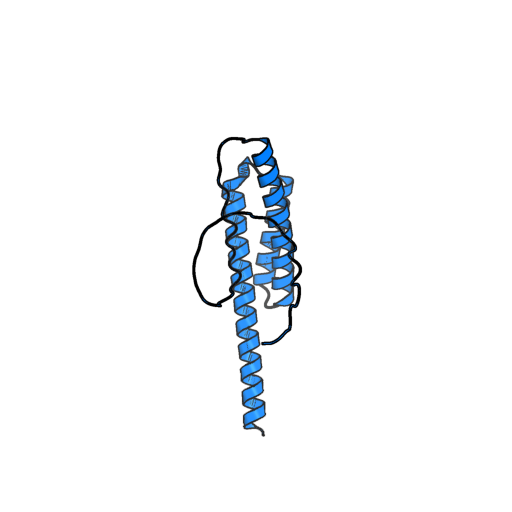5 ? 21.762 -28.647 6.791 1.00 48.72 125 VAL A CA 1
ATOM 983 C C . VAL A 1 125 ? 20.407 -29.345 6.998 1.00 48.72 125 VAL A C 1
ATOM 985 O O . VAL A 1 125 ? 19.852 -29.306 8.085 1.00 48.72 125 VAL A O 1
ATOM 988 N N . VAL A 1 126 ? 19.709 -29.665 5.902 1.00 43.53 126 VAL A N 1
ATOM 989 C CA . VAL A 1 126 ? 19.391 -31.027 5.409 1.00 43.53 126 VAL A CA 1
ATOM 990 C C . VAL A 1 126 ? 18.572 -31.887 6.386 1.00 43.53 126 VAL A C 1
ATOM 992 O O . VAL A 1 126 ? 19.089 -32.360 7.393 1.00 43.53 126 VAL A O 1
ATOM 995 N N . ASP A 1 127 ? 17.316 -32.141 5.991 1.00 49.88 127 ASP A N 1
ATOM 996 C CA . ASP A 1 127 ? 16.440 -33.214 6.478 1.00 49.88 127 ASP A CA 1
ATOM 997 C C . ASP A 1 127 ? 17.207 -34.538 6.570 1.00 49.88 127 ASP A C 1
ATOM 999 O O . ASP A 1 127 ? 17.577 -35.138 5.556 1.00 49.88 127 ASP A O 1
ATOM 1003 N N . ALA A 1 128 ? 17.428 -35.007 7.792 1.00 43.84 128 ALA A N 1
ATOM 1004 C CA . ALA A 1 128 ? 17.815 -36.378 8.059 1.00 43.84 128 ALA A CA 1
ATOM 1005 C C . ALA A 1 128 ? 16.761 -36.987 8.983 1.00 43.84 128 ALA A C 1
ATOM 1007 O O . ALA A 1 128 ? 16.809 -36.828 10.202 1.00 43.84 128 ALA A O 1
ATOM 1008 N N . ASP A 1 129 ? 15.807 -37.684 8.365 1.00 50.78 129 ASP A N 1
ATOM 1009 C CA . ASP A 1 129 ? 14.941 -38.663 9.011 1.00 50.78 129 ASP A CA 1
ATOM 1010 C C . ASP A 1 129 ? 15.789 -39.607 9.878 1.00 50.78 129 ASP A C 1
ATOM 1012 O O . ASP A 1 129 ? 16.481 -40.492 9.368 1.00 50.78 129 ASP A O 1
ATOM 1016 N N . TYR A 1 130 ? 15.715 -39.459 11.200 1.00 46.41 130 TYR A N 1
ATOM 1017 C CA . TYR A 1 130 ? 16.149 -40.499 12.123 1.00 46.41 130 TYR A CA 1
ATOM 1018 C C . TYR A 1 130 ? 14.956 -40.948 12.957 1.00 46.41 130 TYR A C 1
ATOM 1020 O O . TYR A 1 130 ? 14.496 -40.261 13.869 1.00 46.41 130 TYR A O 1
ATOM 1028 N N . LYS A 1 131 ? 14.437 -42.122 12.583 1.00 49.62 131 LYS A N 1
ATOM 1029 C CA . LYS A 1 131 ? 13.433 -42.881 13.325 1.00 49.62 131 LYS A CA 1
ATOM 1030 C C . LYS A 1 131 ? 13.857 -42.997 14.787 1.00 49.62 131 LYS A C 1
ATOM 1032 O O . LYS A 1 131 ? 14.896 -43.585 15.081 1.00 49.62 131 LYS A O 1
ATOM 1037 N N . VAL A 1 132 ? 13.009 -42.507 15.684 1.00 47.34 132 VAL A N 1
ATOM 1038 C CA . VAL A 1 132 ? 13.042 -42.898 17.091 1.00 47.34 132 VAL A CA 1
ATOM 1039 C C . VAL A 1 132 ? 12.718 -44.390 17.126 1.00 47.34 132 VAL A C 1
ATOM 1041 O O . VAL A 1 132 ? 11.599 -44.802 16.827 1.00 47.34 132 VAL A O 1
ATOM 1044 N N . VAL A 1 133 ? 13.741 -45.204 17.369 1.00 51.81 133 VAL A N 1
ATOM 1045 C CA . VAL A 1 133 ? 13.552 -46.572 17.835 1.00 51.81 133 VAL A CA 1
ATOM 1046 C C . VAL A 1 133 ? 13.270 -46.431 19.322 1.00 51.81 133 VAL A C 1
ATOM 1048 O O . VAL A 1 133 ? 14.155 -46.044 20.084 1.00 51.81 133 VAL A O 1
ATOM 1051 N N . ASP A 1 134 ? 12.011 -46.648 19.692 1.00 52.03 134 ASP A N 1
ATOM 1052 C CA . ASP A 1 134 ? 11.629 -46.937 21.067 1.00 52.03 134 ASP A CA 1
ATOM 1053 C C . ASP A 1 134 ? 12.408 -48.178 21.513 1.00 52.03 134 ASP A C 1
ATOM 1055 O O . ASP A 1 134 ? 12.202 -49.256 20.962 1.00 52.03 134 ASP A O 1
ATOM 1059 N N . ASP A 1 135 ? 13.280 -48.022 22.503 1.00 49.38 135 ASP A N 1
ATOM 1060 C CA . ASP A 1 135 ? 13.657 -49.120 23.388 1.00 49.38 135 ASP A CA 1
ATOM 1061 C C . ASP A 1 135 ? 13.242 -48.712 24.807 1.00 49.38 135 ASP A C 1
ATOM 1063 O O . ASP A 1 135 ? 14.006 -48.164 25.606 1.00 49.38 135 ASP A O 1
ATOM 1067 N N . ASP A 1 136 ? 11.961 -48.961 25.085 1.00 53.75 136 ASP A N 1
ATOM 1068 C CA . ASP A 1 136 ? 11.527 -49.472 26.380 1.00 53.75 136 ASP A CA 1
ATOM 1069 C C . ASP A 1 136 ? 12.316 -50.762 26.659 1.00 53.75 136 ASP A C 1
ATOM 1071 O O . ASP A 1 136 ? 12.178 -51.722 25.911 1.00 53.75 136 ASP A O 1
ATOM 1075 N N . ASP A 1 137 ? 13.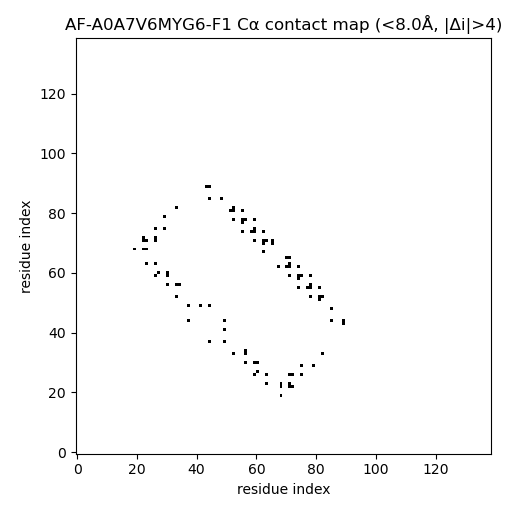118 -50.812 27.725 1.00 51.56 137 ASP A N 1
ATOM 1076 C CA . ASP A 1 137 ? 13.021 -51.874 28.740 1.00 51.56 137 ASP A CA 1
ATOM 1077 C C . ASP A 1 137 ? 14.185 -51.849 29.753 1.00 51.56 137 ASP A C 1
ATOM 1079 O O . ASP A 1 137 ? 15.355 -52.041 29.435 1.00 51.56 137 ASP A O 1
ATOM 1083 N N . LYS A 1 138 ? 13.799 -51.657 31.020 1.00 47.59 138 LYS A N 1
ATOM 1084 C CA . LYS A 1 138 ? 14.179 -52.455 32.203 1.00 47.59 138 LYS A CA 1
ATOM 1085 C C . LYS A 1 138 ? 15.588 -53.088 32.223 1.00 47.59 138 LYS A C 1
ATOM 1087 O O . LYS A 1 138 ? 15.811 -54.106 31.573 1.00 47.59 138 LYS A O 1
ATOM 1092 N N . ASN A 1 139 ? 16.448 -52.655 33.154 1.00 38.28 139 ASN A N 1
ATOM 1093 C CA . ASN A 1 139 ? 16.610 -53.254 34.500 1.00 38.28 139 ASN A CA 1
ATOM 1094 C C . ASN A 1 139 ? 17.725 -52.547 35.289 1.00 38.28 139 ASN A C 1
ATOM 1096 O O . ASN A 1 139 ? 18.853 -52.459 34.757 1.00 38.28 139 ASN A O 1
#

Foldseek 3Di:
DVVVVVVVVVVVVVVLVVLLVVLLVLLVVLLVVLVVCCVVCVVPFDPVLSVLLVVLSVQLVVVSVDSDSVSNNVSSVSSVVSSVVRVVVSVVVCVVVDPDDDDDPDPPPPPDDPDDDDDDDDDDDDDDDDDPDDDDDDD

pLDDT: mean 74.8, std 22.45, range [33.59, 96.69]

Nearest PDB structures (foldseek):
  4r5l-assembly1_A  TM=8.113E-01  e=5.878E-04  Escherichia coli K-12
  3dpo-assembly2_A  TM=8.413E-01  e=1.193E-03  Escherichia coli K-12
  4jnf-assembly1_A  TM=8.456E-01  e=1.911E-03  Escherichia coli K-12
  1dkx-assembly1_A  TM=8.073E-01  e=1.911E-03  Escherichia coli
  7ko2-assembly4_D  TM=8.670E-01  e=4.114E-03  Escherichia coli K-12

Secondary structure (DSSP, 8-state):
-HHHHHHHHHHHHHHHHHHHHHHHHHHHHHHHHHHHHHHHHTTTS-HHHHHHHHHHHHHHHHHHTS--HHHHHHHHHHHHHHHHHHHHHHHHHHHHH-SS---------------------------------------

Solvent-accessible surface area (backbone atoms only — not comparable to full-atom values): 8657 Å² total; per-residue (Å²): 107,72,71,55,56,50,51,53,51,52,53,52,53,51,50,53,52,48,52,45,51,54,53,49,53,51,40,55,51,50,44,52,54,49,53,48,50,48,69,78,36,54,93,76,51,52,68,70,59,50,52,53,48,52,52,31,45,51,46,29,54,59,24,62,76,44,93,45,59,69,53,31,51,52,30,36,52,53,34,50,53,51,51,51,54,52,50,49,51,51,49,53,54,42,61,77,73,38,100,66,80,90,83,86,88,73,81,78,76,82,68,92,70,93,74,84,86,82,90,80,86,80,80,95,75,78,94,73,93,72,81,83,75,86,76,87,74,90,136

Radius of gyration: 23.73 Å; Cα contacts (8 Å, |Δi|>4): 51; chains: 1; bounding box: 56×63×53 Å

Mean predicted aligned error: 14.7 Å